Protein AF-A0AAT9WKQ2-F1 (afdb_monomer_lite)

Structure (mmCIF, N/CA/C/O backbone):
data_AF-A0AAT9WKQ2-F1
#
_entry.id   AF-A0AAT9WKQ2-F1
#
loop_
_atom_site.group_PDB
_atom_site.id
_atom_site.type_symbol
_atom_site.label_atom_id
_atom_site.label_alt_id
_atom_site.label_comp_id
_atom_site.label_asym_id
_atom_site.label_entity_id
_atom_site.label_seq_id
_atom_site.pdbx_PDB_ins_code
_atom_site.Cartn_x
_atom_site.Cartn_y
_atom_site.Cartn_z
_atom_site.occupancy
_atom_site.B_iso_or_equiv
_atom_site.auth_seq_id
_atom_site.auth_comp_id
_atom_site.auth_asym_id
_atom_site.auth_atom_id
_atom_site.pdbx_PDB_model_num
ATOM 1 N N . MET A 1 1 ? -21.070 0.094 16.298 1.00 55.06 1 MET A N 1
ATOM 2 C CA . MET A 1 1 ? -19.997 -0.792 15.789 1.00 55.06 1 MET A CA 1
ATOM 3 C C . MET A 1 1 ? -19.926 -0.631 14.280 1.00 55.06 1 MET A C 1
ATOM 5 O O . MET A 1 1 ? -20.925 -0.878 13.617 1.00 55.06 1 MET A O 1
ATOM 9 N N . GLN A 1 2 ? -18.815 -0.130 13.735 1.00 64.69 2 GLN A N 1
ATOM 10 C CA . GLN A 1 2 ? -18.675 -0.005 12.279 1.00 64.69 2 GLN A CA 1
ATOM 11 C C . GLN A 1 2 ? -18.693 -1.393 11.624 1.00 64.69 2 GLN A C 1
ATOM 13 O O . GLN A 1 2 ? -18.071 -2.326 12.128 1.00 64.69 2 GLN A O 1
ATOM 18 N N . SER A 1 3 ? -19.431 -1.520 10.517 1.00 75.81 3 SER A N 1
ATOM 19 C CA . SER A 1 3 ? -19.576 -2.772 9.767 1.00 75.81 3 SER A CA 1
ATOM 20 C C . SER A 1 3 ? -18.218 -3.293 9.289 1.00 75.81 3 SER A C 1
ATOM 22 O O . SER A 1 3 ? -17.375 -2.513 8.849 1.00 75.81 3 SER A O 1
ATOM 24 N N . THR A 1 4 ? -18.022 -4.613 9.294 1.00 73.88 4 THR A N 1
ATOM 25 C CA . THR A 1 4 ? -16.828 -5.294 8.758 1.00 73.88 4 THR A CA 1
ATOM 26 C C . THR A 1 4 ? -16.484 -4.830 7.338 1.00 73.88 4 THR A C 1
ATOM 28 O O . THR A 1 4 ? -15.315 -4.672 6.996 1.00 73.88 4 THR A O 1
ATOM 31 N N . ARG A 1 5 ? -17.501 -4.496 6.527 1.00 78.44 5 ARG A N 1
ATOM 32 C CA . ARG A 1 5 ? -17.330 -3.943 5.174 1.00 78.44 5 ARG A CA 1
ATOM 33 C C . ARG A 1 5 ? -16.597 -2.596 5.163 1.00 78.44 5 ARG A C 1
ATOM 35 O O . ARG A 1 5 ? -15.859 -2.323 4.223 1.00 78.44 5 ARG A O 1
ATOM 42 N N . HIS A 1 6 ? -16.770 -1.768 6.193 1.00 80.56 6 HIS A N 1
ATOM 43 C CA . HIS A 1 6 ? -16.072 -0.486 6.327 1.00 80.56 6 HIS A CA 1
ATOM 44 C C . HIS A 1 6 ? -14.562 -0.686 6.504 1.00 80.56 6 HIS A C 1
ATOM 46 O O . HIS A 1 6 ? -13.770 -0.012 5.851 1.00 80.56 6 HIS A O 1
ATOM 52 N N . TRP A 1 7 ? -14.170 -1.657 7.329 1.00 74.69 7 TRP A N 1
ATOM 53 C CA . TRP A 1 7 ? -12.768 -1.999 7.569 1.00 74.69 7 TRP A CA 1
ATOM 54 C C . TRP A 1 7 ? -12.102 -2.623 6.344 1.00 74.69 7 TRP A C 1
ATOM 56 O O . TRP A 1 7 ? -10.974 -2.268 6.019 1.00 74.69 7 TRP A O 1
ATOM 66 N N . ILE A 1 8 ? -12.828 -3.474 5.613 1.00 79.44 8 ILE A N 1
ATOM 67 C CA . ILE A 1 8 ? -12.350 -4.042 4.344 1.00 79.44 8 ILE A CA 1
ATOM 68 C C . ILE A 1 8 ? -12.149 -2.936 3.299 1.00 79.44 8 ILE A C 1
ATOM 70 O O . ILE A 1 8 ? -11.105 -2.889 2.660 1.00 79.44 8 ILE A O 1
ATOM 74 N N . MET A 1 9 ? -13.108 -2.016 3.150 1.00 81.25 9 MET A N 1
ATOM 75 C CA . MET A 1 9 ? -12.979 -0.872 2.235 1.00 81.25 9 MET A CA 1
ATOM 76 C C . MET A 1 9 ? -11.813 0.048 2.617 1.00 81.25 9 MET A C 1
ATOM 78 O O . MET A 1 9 ? -11.100 0.513 1.731 1.00 81.25 9 MET A O 1
ATOM 82 N N . GLN A 1 10 ? -11.595 0.306 3.914 1.00 79.81 10 GLN A N 1
ATOM 83 C CA . GLN A 1 10 ? -10.427 1.067 4.373 1.00 79.81 10 GLN A CA 1
ATOM 84 C C . GLN A 1 10 ? -9.128 0.357 4.004 1.00 79.81 10 GLN A C 1
ATOM 86 O O . GLN A 1 10 ? -8.261 0.984 3.407 1.00 79.81 10 GLN A O 1
ATOM 91 N N . PHE A 1 11 ? -9.020 -0.940 4.290 1.00 78.62 11 PHE A N 1
ATOM 92 C CA . PHE A 1 11 ? -7.841 -1.724 3.936 1.00 78.62 11 PHE A CA 1
ATOM 93 C C . PHE A 1 11 ? -7.559 -1.671 2.433 1.00 78.62 11 PHE A C 1
ATOM 95 O O . PHE A 1 11 ? -6.441 -1.368 2.026 1.00 78.62 11 PHE A O 1
A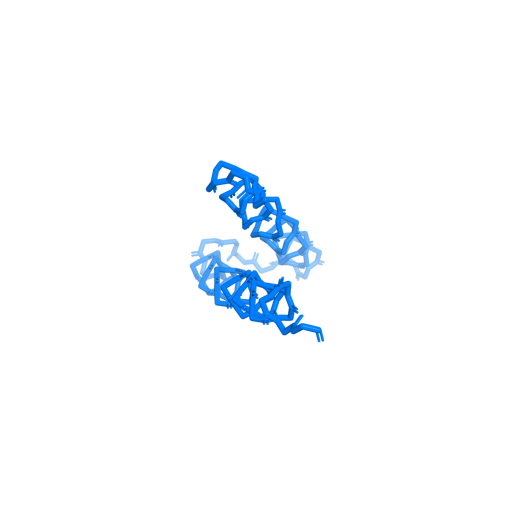TOM 102 N N . LEU A 1 12 ? -8.586 -1.904 1.609 1.00 80.56 12 LEU A N 1
ATOM 103 C CA . LEU A 1 12 ? -8.455 -1.900 0.155 1.00 80.56 12 LEU A CA 1
ATOM 104 C C . LEU A 1 12 ? -8.015 -0.528 -0.369 1.00 80.56 12 LEU A C 1
ATOM 106 O O . LEU A 1 12 ? -7.176 -0.455 -1.261 1.00 80.56 12 LEU A O 1
ATOM 110 N N . ARG A 1 13 ? -8.548 0.560 0.202 1.00 83.75 13 ARG A N 1
ATOM 111 C CA . ARG A 1 13 ? -8.188 1.928 -0.186 1.00 83.75 13 ARG A CA 1
ATOM 112 C C . ARG A 1 13 ? -6.745 2.260 0.183 1.00 83.75 13 ARG A C 1
ATOM 114 O O . ARG A 1 13 ? -6.028 2.804 -0.646 1.00 83.75 13 ARG A O 1
ATOM 121 N N . GLU A 1 14 ? -6.324 1.944 1.404 1.00 81.19 14 GLU A N 1
ATOM 122 C CA . GLU A 1 14 ? -4.956 2.209 1.870 1.00 81.19 14 GLU A CA 1
ATOM 123 C C . GLU A 1 14 ? -3.941 1.368 1.079 1.00 81.19 14 GLU A C 1
ATOM 125 O O . GLU A 1 14 ? -2.945 1.906 0.600 1.00 81.19 14 GLU A O 1
ATOM 130 N N . ALA A 1 15 ? -4.234 0.083 0.843 1.00 79.25 15 ALA A N 1
ATOM 131 C CA . ALA A 1 15 ? -3.413 -0.790 0.003 1.00 79.25 15 ALA A CA 1
ATOM 132 C C . ALA A 1 15 ? -3.317 -0.274 -1.440 1.00 79.25 15 ALA A C 1
ATOM 134 O O . ALA A 1 15 ? -2.226 -0.239 -2.005 1.00 79.25 15 ALA A O 1
ATOM 135 N N . ALA A 1 16 ? -4.434 0.176 -2.023 1.00 79.75 16 ALA A N 1
ATOM 136 C CA . ALA A 1 16 ? -4.457 0.736 -3.371 1.00 79.75 16 ALA A CA 1
ATOM 137 C C . ALA A 1 16 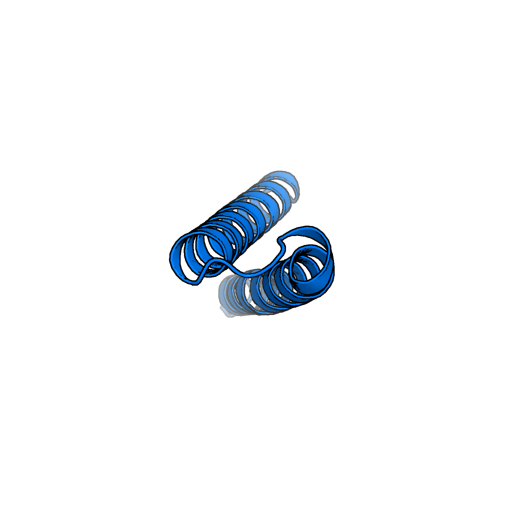? -3.647 2.036 -3.477 1.00 79.75 16 ALA A C 1
ATOM 139 O O . ALA A 1 16 ? -2.900 2.198 -4.437 1.00 79.75 16 ALA A O 1
ATOM 140 N N . ILE A 1 17 ? -3.747 2.937 -2.493 1.00 85.50 17 ILE A N 1
ATOM 141 C CA . ILE A 1 17 ? -2.977 4.191 -2.470 1.00 85.50 17 ILE A CA 1
ATOM 142 C C . ILE A 1 17 ? -1.479 3.898 -2.346 1.00 85.50 17 ILE A C 1
ATOM 144 O O . ILE A 1 17 ? -0.692 4.428 -3.125 1.00 85.50 17 ILE A O 1
ATOM 148 N N . LEU A 1 18 ? -1.074 3.033 -1.414 1.00 80.81 18 LEU A N 1
ATOM 149 C CA . LEU A 1 18 ? 0.333 2.662 -1.231 1.00 80.81 18 LEU A CA 1
ATOM 150 C C . LEU A 1 18 ? 0.909 1.954 -2.458 1.00 80.81 18 LEU A C 1
ATOM 152 O O . LEU A 1 18 ? 2.021 2.267 -2.876 1.00 80.81 18 LEU A O 1
ATOM 156 N N . CYS A 1 19 ? 0.148 1.036 -3.055 1.00 79.62 19 CYS A N 1
ATOM 157 C CA . CYS A 1 19 ? 0.543 0.362 -4.286 1.00 79.62 19 CYS A CA 1
ATOM 158 C C . CYS A 1 19 ? 0.687 1.369 -5.435 1.00 79.62 19 CYS A C 1
ATOM 160 O O . CYS A 1 19 ? 1.703 1.367 -6.121 1.00 79.62 19 CYS A O 1
ATOM 162 N N . ALA A 1 20 ? -0.265 2.295 -5.590 1.00 80.50 20 ALA A N 1
ATOM 163 C CA . ALA A 1 20 ? -0.191 3.346 -6.601 1.00 80.50 20 ALA A CA 1
ATOM 164 C C . ALA A 1 20 ? 1.023 4.270 -6.406 1.00 80.50 20 ALA A C 1
ATOM 166 O O . ALA A 1 20 ? 1.680 4.609 -7.386 1.00 80.50 20 ALA A O 1
ATOM 167 N N . ILE A 1 21 ? 1.356 4.643 -5.164 1.00 83.62 21 ILE A N 1
ATOM 168 C CA . ILE A 1 21 ? 2.544 5.456 -4.856 1.00 83.62 21 ILE A CA 1
ATOM 169 C C . ILE A 1 21 ? 3.821 4.702 -5.230 1.00 83.62 21 ILE A C 1
ATOM 171 O O . ILE A 1 21 ? 4.671 5.259 -5.917 1.00 83.62 21 ILE A O 1
ATOM 175 N N . LEU A 1 22 ? 3.955 3.442 -4.814 1.00 78.19 22 LEU A N 1
ATOM 176 C CA . LEU A 1 22 ? 5.149 2.641 -5.093 1.00 78.19 22 LEU A CA 1
ATOM 177 C C . LEU A 1 22 ? 5.322 2.380 -6.595 1.00 78.19 22 LEU A C 1
ATOM 179 O O . LEU A 1 22 ? 6.412 2.570 -7.121 1.00 78.19 22 LEU A O 1
ATOM 183 N N . VAL A 1 23 ? 4.236 2.064 -7.304 1.00 78.12 23 VAL A N 1
ATOM 184 C CA . VAL A 1 23 ? 4.230 1.923 -8.769 1.00 78.12 23 VAL A CA 1
ATOM 185 C C . VAL A 1 23 ? 4.610 3.235 -9.458 1.00 78.12 23 VAL A C 1
ATOM 187 O O . VAL A 1 23 ? 5.385 3.218 -10.411 1.00 78.12 23 VAL A O 1
ATOM 190 N N . ALA A 1 24 ? 4.102 4.377 -8.985 1.00 80.25 24 ALA A N 1
ATOM 191 C CA . ALA A 1 24 ? 4.467 5.684 -9.529 1.00 80.25 24 ALA A CA 1
ATOM 192 C C . ALA A 1 24 ? 5.952 6.012 -9.298 1.00 80.25 24 ALA A C 1
ATOM 194 O O . ALA A 1 24 ? 6.595 6.577 -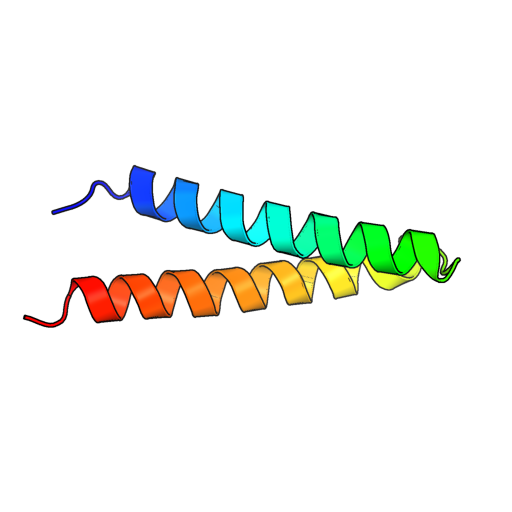10.182 1.00 80.25 24 ALA A O 1
ATOM 195 N N . VAL A 1 25 ? 6.507 5.629 -8.145 1.00 80.50 25 VAL A N 1
ATOM 196 C CA . VAL A 1 25 ? 7.937 5.771 -7.832 1.00 80.50 25 VAL A CA 1
ATOM 197 C C . VAL A 1 25 ? 8.787 4.861 -8.722 1.00 80.50 25 VAL A C 1
ATOM 199 O O . VAL A 1 25 ? 9.743 5.344 -9.324 1.00 80.50 25 VAL A O 1
ATOM 202 N N . ASP A 1 26 ? 8.422 3.587 -8.883 1.00 75.88 26 ASP A N 1
ATOM 203 C CA . ASP A 1 26 ? 9.115 2.654 -9.785 1.00 75.88 26 ASP A CA 1
ATOM 204 C C . ASP A 1 26 ? 9.119 3.173 -11.235 1.00 75.88 26 ASP A C 1
ATOM 206 O O . ASP A 1 26 ? 10.150 3.131 -11.915 1.00 75.88 26 ASP A O 1
ATOM 210 N N . LEU A 1 27 ? 7.991 3.737 -11.686 1.00 78.06 27 LEU A N 1
ATOM 211 C CA . LEU A 1 27 ? 7.858 4.353 -13.009 1.00 78.06 27 LEU A CA 1
ATOM 212 C C . LEU A 1 27 ? 8.749 5.598 -13.157 1.00 78.06 27 LEU A C 1
ATOM 214 O O . LEU A 1 27 ? 9.356 5.792 -14.208 1.00 78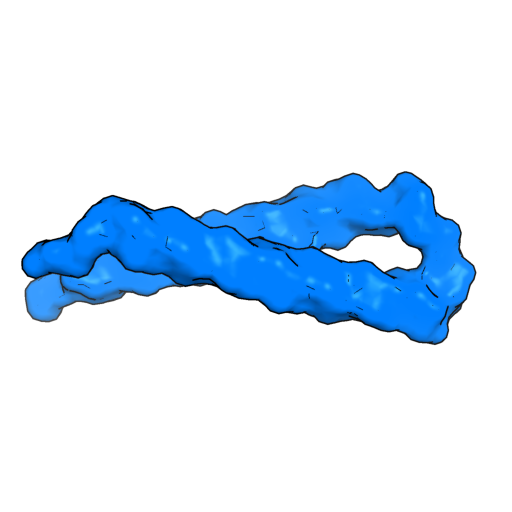.06 27 LEU A O 1
ATOM 218 N N . ALA A 1 28 ? 8.852 6.427 -12.113 1.00 81.38 28 ALA A N 1
ATOM 219 C CA . ALA A 1 28 ? 9.678 7.636 -12.112 1.00 81.38 28 ALA A CA 1
ATOM 220 C C . ALA A 1 28 ? 11.187 7.338 -12.079 1.00 81.38 28 ALA A C 1
ATOM 222 O O . ALA A 1 28 ? 11.971 8.095 -12.648 1.00 81.38 28 ALA A O 1
ATOM 223 N N . ILE A 1 29 ? 11.598 6.241 -11.435 1.00 81.38 29 ILE A N 1
ATOM 224 C CA . ILE A 1 29 ? 13.006 5.813 -11.353 1.00 81.38 29 ILE A CA 1
ATOM 225 C C . ILE A 1 29 ? 13.427 5.039 -12.620 1.00 81.38 29 ILE A C 1
ATOM 227 O O . ILE A 1 29 ? 14.617 4.911 -12.905 1.00 81.38 29 ILE A O 1
ATOM 231 N N . GLY A 1 30 ? 12.472 4.562 -13.427 1.00 69.56 30 GLY A N 1
ATOM 232 C CA . GLY A 1 30 ? 12.751 3.810 -14.655 1.00 69.56 30 GLY A CA 1
ATOM 233 C C . GLY A 1 30 ? 13.156 2.355 -14.398 1.00 69.56 30 GLY A C 1
ATOM 234 O O . GLY A 1 30 ? 13.783 1.720 -15.249 1.00 69.56 30 GLY A O 1
ATOM 235 N N . VAL A 1 31 ? 12.810 1.816 -13.226 1.00 68.50 31 VAL A N 1
ATOM 236 C CA . VAL A 1 31 ? 13.055 0.413 -12.873 1.00 68.50 31 VAL A CA 1
ATOM 237 C C . VAL A 1 31 ? 12.064 -0.468 -13.631 1.00 68.50 31 VAL A C 1
ATOM 239 O O . VAL A 1 31 ? 10.908 -0.097 -13.843 1.00 68.50 31 VAL A O 1
ATOM 242 N N . LYS A 1 32 ? 12.498 -1.663 -14.053 1.00 71.19 32 LYS A N 1
ATOM 243 C CA . LYS A 1 32 ? 11.585 -2.651 -14.635 1.00 71.19 32 LYS A CA 1
ATOM 244 C C . LYS A 1 32 ? 10.519 -3.002 -13.600 1.00 71.19 32 LYS A C 1
ATOM 246 O O . LYS A 1 32 ? 10.784 -3.740 -12.656 1.00 71.19 32 LYS A O 1
ATOM 251 N N . LEU A 1 33 ? 9.301 -2.513 -13.831 1.00 64.81 33 LEU A N 1
ATOM 252 C CA . LEU A 1 33 ? 8.119 -2.780 -13.008 1.00 64.81 33 LEU A CA 1
ATOM 253 C C . LEU A 1 33 ? 7.961 -4.267 -12.671 1.00 64.81 33 LEU A C 1
ATOM 255 O O . LEU A 1 33 ? 7.562 -4.585 -11.566 1.00 64.81 33 LEU A O 1
ATOM 259 N N . ALA A 1 34 ? 8.325 -5.180 -13.574 1.00 66.56 34 ALA A N 1
ATOM 260 C CA . ALA A 1 34 ? 8.220 -6.618 -13.333 1.00 66.56 34 ALA A CA 1
ATOM 261 C C . ALA A 1 34 ? 9.049 -7.129 -12.134 1.00 66.56 34 ALA A C 1
ATOM 263 O O . ALA A 1 34 ? 8.600 -8.058 -11.466 1.00 66.56 34 ALA A O 1
ATOM 264 N N . ASP A 1 35 ? 10.209 -6.526 -11.844 1.00 70.19 35 ASP A N 1
ATOM 265 C CA . ASP A 1 35 ? 11.065 -6.931 -10.717 1.00 70.19 35 ASP A CA 1
ATOM 266 C C . ASP A 1 35 ? 10.618 -6.279 -9.400 1.00 70.19 35 ASP A C 1
ATOM 268 O O . ASP A 1 35 ? 10.540 -6.944 -8.367 1.00 70.19 35 ASP A O 1
ATOM 272 N N . SER A 1 36 ? 10.263 -4.989 -9.428 1.00 68.06 36 SER A N 1
ATOM 273 C CA . SER A 1 36 ? 9.843 -4.261 -8.220 1.00 68.06 36 SER A CA 1
ATOM 274 C C . SER A 1 36 ? 8.383 -4.488 -7.832 1.00 68.06 36 SER A C 1
ATOM 276 O O . SER A 1 36 ? 8.049 -4.352 -6.658 1.00 68.06 36 SER A O 1
ATOM 278 N N . PHE A 1 37 ? 7.491 -4.842 -8.762 1.00 70.19 37 PHE A N 1
ATOM 279 C CA . PHE A 1 37 ? 6.045 -4.865 -8.507 1.00 70.19 37 PHE A CA 1
ATOM 280 C C . PHE A 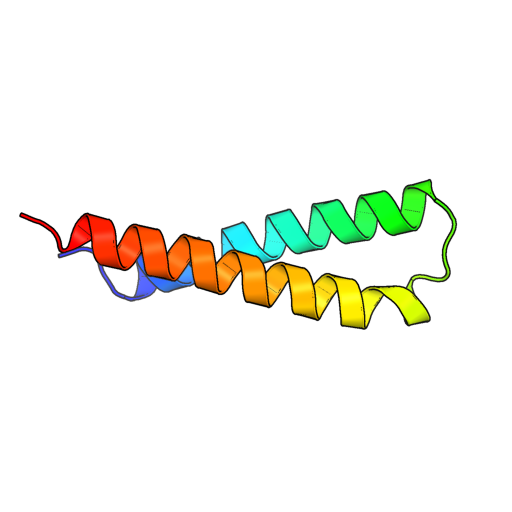1 37 ? 5.658 -5.815 -7.376 1.00 70.19 37 PHE A C 1
ATOM 282 O O . PHE A 1 37 ? 4.854 -5.445 -6.526 1.00 70.19 37 PHE A O 1
ATOM 289 N N . TRP A 1 38 ? 6.253 -7.010 -7.310 1.00 74.94 38 TRP A N 1
ATOM 290 C CA . TRP A 1 38 ? 5.985 -7.951 -6.218 1.00 74.94 38 TRP A CA 1
ATOM 291 C C . TRP A 1 38 ? 6.464 -7.427 -4.866 1.00 74.94 38 TRP A C 1
ATOM 293 O O . TRP A 1 38 ? 5.765 -7.590 -3.866 1.00 74.94 38 TRP A O 1
ATOM 303 N N . MET A 1 39 ? 7.614 -6.751 -4.843 1.00 76.00 39 MET A N 1
ATOM 304 C CA . MET A 1 39 ? 8.147 -6.114 -3.642 1.00 76.00 39 MET A CA 1
ATOM 305 C C . MET A 1 39 ? 7.232 -4.961 -3.204 1.00 76.00 39 MET A C 1
ATOM 307 O O . MET A 1 39 ? 6.785 -4.918 -2.060 1.00 76.00 39 MET A O 1
ATOM 311 N N . SER A 1 40 ? 6.871 -4.077 -4.134 1.00 72.69 40 SER A N 1
ATOM 312 C CA . SER A 1 40 ? 5.962 -2.946 -3.934 1.00 72.69 40 SER A CA 1
ATOM 313 C C . SER A 1 40 ? 4.569 -3.401 -3.483 1.00 72.69 40 SER A C 1
ATOM 315 O O . SER A 1 40 ? 3.966 -2.794 -2.593 1.00 72.69 40 SER A O 1
ATOM 317 N N . LEU A 1 41 ? 4.068 -4.519 -4.012 1.00 74.44 41 LEU A N 1
ATOM 318 C CA . LEU A 1 41 ? 2.808 -5.136 -3.598 1.00 74.44 41 LEU A CA 1
ATOM 319 C C . LEU A 1 41 ? 2.905 -5.741 -2.189 1.00 74.44 41 LEU A C 1
ATOM 321 O O . LEU A 1 41 ? 2.018 -5.528 -1.366 1.00 74.44 41 LEU A O 1
ATOM 325 N N . ALA A 1 42 ? 4.002 -6.427 -1.862 1.00 79.38 42 ALA A N 1
ATOM 326 C CA . ALA A 1 42 ? 4.232 -6.951 -0.516 1.00 79.38 42 ALA A CA 1
ATOM 327 C C . ALA A 1 42 ? 4.320 -5.825 0.531 1.00 79.38 42 ALA A C 1
ATOM 329 O O . ALA A 1 42 ? 3.678 -5.906 1.580 1.00 79.38 42 ALA A O 1
ATOM 330 N N . TYR A 1 43 ? 5.047 -4.744 0.231 1.00 77.44 43 TYR A N 1
ATOM 331 C CA . TYR A 1 43 ? 5.166 -3.581 1.116 1.00 77.44 43 TYR A CA 1
ATOM 332 C C . TYR A 1 43 ? 3.845 -2.831 1.284 1.00 77.44 43 TYR A C 1
ATOM 334 O O . TYR A 1 43 ? 3.490 -2.466 2.406 1.00 77.44 43 TYR A O 1
ATOM 342 N N . SER A 1 44 ? 3.092 -2.624 0.204 1.00 75.50 44 SER A N 1
ATOM 343 C CA . SER A 1 44 ? 1.789 -1.955 0.273 1.00 75.50 44 SER A CA 1
ATOM 344 C C . SER A 1 44 ? 0.762 -2.767 1.063 1.00 75.50 44 SER A C 1
ATOM 346 O O . SER A 1 44 ? 0.051 -2.195 1.890 1.00 75.50 44 SER A O 1
ATOM 348 N N . VAL A 1 45 ? 0.735 -4.094 0.904 1.00 78.62 45 VAL A N 1
ATOM 349 C CA . VAL A 1 45 ? -0.118 -4.990 1.704 1.00 78.62 45 VAL A CA 1
ATOM 350 C C . VAL A 1 45 ? 0.301 -4.995 3.176 1.00 78.62 45 VAL A C 1
ATOM 352 O O . VAL A 1 45 ? -0.557 -4.867 4.052 1.00 78.62 45 VAL A O 1
ATOM 355 N N . ALA A 1 46 ? 1.601 -5.092 3.469 1.00 82.38 46 ALA A N 1
ATOM 356 C CA . ALA A 1 46 ? 2.109 -5.067 4.840 1.00 82.38 46 ALA A CA 1
ATOM 357 C C . ALA A 1 46 ? 1.785 -3.739 5.544 1.00 82.38 46 ALA A C 1
ATOM 359 O O . ALA A 1 46 ? 1.266 -3.734 6.661 1.00 82.38 46 ALA A O 1
ATOM 360 N N . ALA A 1 47 ? 2.018 -2.609 4.875 1.00 79.56 47 ALA A N 1
ATOM 361 C CA . ALA A 1 47 ? 1.701 -1.289 5.408 1.00 79.56 47 ALA A CA 1
ATOM 362 C C . ALA A 1 47 ? 0.189 -1.106 5.614 1.00 79.56 47 ALA A C 1
ATOM 364 O O . ALA A 1 47 ? -0.234 -0.671 6.688 1.00 79.56 47 ALA A O 1
ATOM 365 N N . ALA A 1 48 ? -0.643 -1.508 4.649 1.00 77.06 48 ALA A N 1
ATOM 366 C CA . ALA A 1 48 ? -2.097 -1.450 4.785 1.00 77.06 48 ALA A CA 1
ATOM 367 C C . ALA A 1 48 ? -2.611 -2.310 5.952 1.00 77.06 48 ALA A C 1
ATOM 369 O O . ALA A 1 48 ? -3.532 -1.895 6.664 1.00 77.06 48 ALA A O 1
ATOM 370 N N . ALA A 1 49 ? -1.996 -3.472 6.199 1.00 79.56 49 ALA A N 1
ATOM 371 C CA . ALA A 1 49 ? -2.330 -4.343 7.326 1.00 79.56 49 ALA A CA 1
ATOM 372 C C . ALA A 1 49 ? -1.999 -3.692 8.670 1.00 79.56 49 ALA A C 1
ATOM 374 O O . ALA A 1 49 ? -2.838 -3.700 9.574 1.00 79.56 49 ALA A O 1
ATOM 375 N N . ILE A 1 50 ? -0.828 -3.062 8.783 1.00 84.06 50 ILE A N 1
ATOM 376 C CA . ILE A 1 50 ? -0.417 -2.336 9.990 1.00 84.06 50 ILE A CA 1
ATOM 377 C C . ILE A 1 50 ? -1.357 -1.154 10.254 1.00 84.06 50 ILE A C 1
ATOM 379 O O . ILE A 1 50 ? -1.887 -1.032 11.357 1.00 84.06 50 ILE A O 1
ATOM 383 N N . PHE A 1 51 ? -1.628 -0.313 9.251 1.00 80.12 51 PHE A N 1
ATOM 384 C CA . PHE A 1 51 ? -2.493 0.863 9.408 1.00 80.12 51 PHE A CA 1
ATOM 385 C C . PHE A 1 51 ? -3.936 0.494 9.754 1.00 80.12 51 PHE A C 1
ATOM 387 O O . PHE A 1 51 ? -4.528 1.077 10.668 1.00 80.12 51 PHE A O 1
ATOM 394 N N . THR A 1 52 ? -4.503 -0.489 9.053 1.00 79.12 52 THR A N 1
ATOM 395 C CA . THR A 1 52 ? -5.879 -0.939 9.303 1.00 79.12 52 THR A CA 1
ATOM 396 C C . THR A 1 52 ? -5.982 -1.626 10.663 1.00 79.12 52 THR A C 1
ATOM 398 O O . THR A 1 52 ? -6.898 -1.327 11.427 1.00 79.12 52 THR A O 1
ATOM 401 N N . GLY A 1 53 ? -5.021 -2.488 11.011 1.00 79.69 53 GLY A N 1
ATOM 402 C CA . GLY A 1 53 ? -4.961 -3.157 12.312 1.00 79.69 53 GLY A CA 1
ATOM 403 C C . GLY A 1 53 ? -4.802 -2.174 13.473 1.00 79.69 53 GLY A C 1
ATOM 404 O O . GLY A 1 53 ? -5.504 -2.286 14.480 1.00 79.69 53 GLY A O 1
ATOM 405 N N . TYR A 1 54 ? -3.953 -1.157 13.316 1.00 82.56 54 TYR A N 1
ATOM 406 C CA . TYR A 1 54 ? -3.769 -0.104 14.313 1.00 82.56 54 TYR A CA 1
ATOM 407 C C . TYR A 1 54 ? -5.038 0.733 14.511 1.00 82.56 54 TYR A C 1
ATOM 409 O O . TYR A 1 54 ? -5.470 0.925 15.649 1.00 82.56 54 TYR A O 1
ATOM 417 N N . ARG A 1 55 ? -5.685 1.181 13.423 1.00 77.31 55 ARG A N 1
ATOM 418 C CA . ARG A 1 55 ? -6.967 1.909 13.494 1.00 77.31 55 ARG A CA 1
ATOM 419 C C . ARG A 1 55 ? -8.067 1.063 14.124 1.00 77.31 55 ARG A C 1
ATOM 421 O O . ARG A 1 55 ? -8.834 1.569 14.939 1.00 77.31 55 ARG A O 1
ATOM 428 N N . TYR A 1 56 ? -8.122 -0.223 13.795 1.00 78.62 56 TYR A N 1
ATOM 429 C CA . TYR A 1 56 ? -9.072 -1.155 14.391 1.00 78.62 56 TYR A CA 1
ATOM 430 C C . TYR A 1 56 ? -8.852 -1.300 15.899 1.00 78.62 56 TYR A C 1
ATOM 432 O O . TYR A 1 56 ? -9.806 -1.220 16.673 1.00 78.62 56 TYR A O 1
ATOM 440 N N . HIS A 1 57 ? -7.598 -1.425 16.333 1.00 78.81 57 HIS A N 1
ATOM 441 C CA . HIS A 1 57 ? -7.249 -1.476 17.749 1.00 78.81 57 HIS A CA 1
ATOM 442 C C . HIS A 1 57 ? -7.561 -0.159 18.480 1.00 78.81 57 HIS A C 1
ATOM 444 O O . HIS A 1 57 ? -8.109 -0.194 19.578 1.00 78.81 57 HIS A O 1
ATOM 450 N N . GLN A 1 58 ? -7.290 1.002 17.871 1.00 78.56 58 GLN A N 1
ATOM 451 C CA . GLN A 1 58 ? -7.675 2.313 18.417 1.00 78.56 58 GLN A CA 1
ATOM 452 C C . GLN A 1 58 ? -9.192 2.472 18.541 1.00 78.56 58 GLN A C 1
ATOM 454 O O . GLN A 1 58 ? -9.665 2.903 19.581 1.00 78.56 58 GLN A O 1
ATOM 459 N N . SER A 1 59 ? -9.963 2.073 17.526 1.00 73.44 59 SER A N 1
ATOM 460 C CA . SER A 1 59 ? -11.433 2.166 17.545 1.00 73.44 59 SER A CA 1
ATOM 461 C C . SER A 1 59 ? -12.104 1.287 18.608 1.00 73.44 59 SER A C 1
ATOM 463 O O . SER A 1 59 ? -13.294 1.434 18.878 1.00 73.44 59 SER A O 1
ATOM 465 N N . ARG A 1 60 ? -11.347 0.339 19.171 1.00 72.12 60 ARG A N 1
ATOM 466 C CA . ARG A 1 60 ? -11.763 -0.570 20.241 1.00 72.12 60 ARG A CA 1
ATOM 467 C C . ARG A 1 60 ? -11.253 -0.156 21.618 1.00 72.12 60 ARG A C 1
ATOM 469 O O . ARG A 1 60 ? -11.634 -0.796 22.595 1.00 72.12 60 ARG A O 1
ATOM 476 N N . LYS A 1 61 ? -10.400 0.867 21.704 1.00 61.06 61 LYS A N 1
ATOM 477 C CA . LYS A 1 61 ? -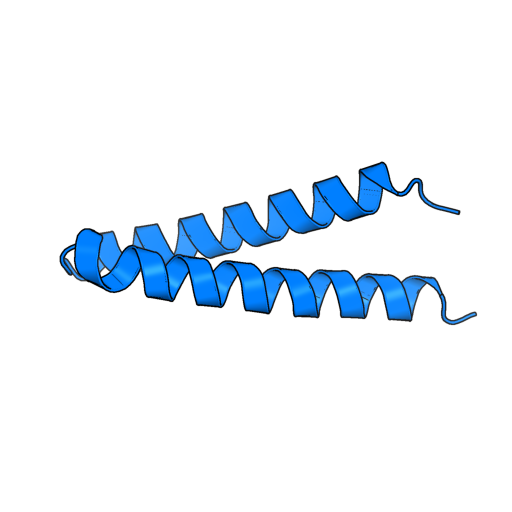10.058 1.476 22.989 1.00 61.06 61 LYS A CA 1
ATOM 478 C C . LYS A 1 61 ? -11.224 2.385 23.413 1.00 61.06 61 LYS A C 1
ATOM 480 O O . LYS A 1 61 ? -11.698 3.138 22.563 1.00 61.06 61 LYS A O 1
ATOM 485 N N . PRO A 1 62 ? -11.720 2.246 24.656 1.00 59.69 62 PRO A N 1
ATOM 486 C CA . PRO A 1 62 ? -12.789 3.081 25.196 1.00 59.69 62 PRO A CA 1
ATOM 487 C C . PRO A 1 62 ? -12.360 4.543 25.348 1.00 59.69 62 PRO A C 1
ATOM 489 O O . PRO A 1 62 ? -11.139 4.788 25.506 1.00 59.69 62 PRO A O 1
#

Sequence (62 aa):
MQSTRHWIMQFLREAAILCAILVAVDLAIGVKLADSFWMSLAYSVAAAAIFTGYRYHQSRKP

Foldseek 3Di:
DDDPVVLVVQLVVQLVVQLVVQLVVCVVVVHDCVVCNVVSSVVSNVVSCVVSVVVVVVVPDD

pLDDT: mean 76.33, std 6.16, range [55.06, 85.5]

Secondary structure (DSSP, 8-state):
---HHHHHHHHHHHHHHHHHHHHHHHHHHT--HHHHHHHHHHHHHHHHHHHHHHHHHHHT--

Radius of gyration: 14.12 Å; chains: 1; bounding box: 33×16×40 Å